Protein AF-A0A5J4PGM2-F1 (afdb_monomer_lite)

Organism: NCBI:txid433724

Sequence (76 aa):
MALQMAIEATPENKRIGLIHHSGRGSKYCCKEYVKLLKNNYIRISMTENGDPYENAVAERMNGILKAEWLDLGRIY

Structure (mmCIF, N/CA/C/O backbone):
data_AF-A0A5J4PGM2-F1
#
_entry.id   AF-A0A5J4PGM2-F1
#
loop_
_atom_site.group_PDB
_atom_site.id
_atom_site.type_symbol
_atom_site.label_atom_id
_atom_site.label_alt_id
_atom_site.label_comp_id
_atom_site.label_asym_id
_atom_site.label_entity_id
_atom_site.label_seq_id
_atom_site.pdbx_PDB_ins_code
_atom_site.Cartn_x
_atom_site.Cartn_y
_atom_site.Cartn_z
_atom_site.occupancy
_atom_site.B_iso_or_equiv
_atom_site.auth_seq_id
_atom_site.auth_comp_id
_atom_site.auth_asym_id
_atom_site.auth_atom_id
_atom_site.pdbx_PDB_model_num
ATOM 1 N N . MET A 1 1 ? 7.527 6.624 8.158 1.00 61.16 1 MET A N 1
ATOM 2 C CA . MET A 1 1 ? 7.839 6.390 6.717 1.00 61.16 1 MET A CA 1
ATOM 3 C C . MET A 1 1 ? 6.560 6.479 5.889 1.00 61.16 1 MET A C 1
ATOM 5 O O . MET A 1 1 ? 5.505 6.287 6.470 1.00 61.16 1 MET A O 1
ATOM 9 N N . ALA A 1 2 ? 6.645 6.752 4.579 1.00 79.88 2 ALA A N 1
ATOM 10 C CA . ALA A 1 2 ? 5.547 7.151 3.674 1.00 79.88 2 ALA A CA 1
ATOM 11 C C . ALA A 1 2 ? 4.150 6.534 3.917 1.00 79.88 2 ALA A C 1
ATOM 13 O O . ALA A 1 2 ? 3.164 7.261 3.863 1.00 79.88 2 ALA A O 1
ATOM 14 N N . LEU A 1 3 ? 4.044 5.237 4.244 1.00 83.81 3 LEU A N 1
ATOM 15 C CA . LEU A 1 3 ? 2.758 4.617 4.600 1.00 83.81 3 LEU A CA 1
ATOM 16 C C . LEU A 1 3 ? 2.089 5.287 5.812 1.00 83.81 3 LEU A C 1
ATOM 18 O O . LEU A 1 3 ? 0.897 5.561 5.785 1.00 83.81 3 LEU A O 1
ATOM 22 N N . GLN A 1 4 ? 2.852 5.558 6.867 1.00 86.12 4 GLN A N 1
ATOM 23 C CA . GLN A 1 4 ? 2.341 6.218 8.064 1.00 86.12 4 GLN A CA 1
ATOM 24 C C . GLN A 1 4 ? 1.830 7.626 7.742 1.00 86.12 4 GLN A C 1
ATOM 26 O O . GLN A 1 4 ? 0.728 7.968 8.147 1.00 86.12 4 GLN A O 1
ATOM 31 N N . MET A 1 5 ? 2.576 8.391 6.938 1.00 87.44 5 MET A N 1
ATOM 32 C CA . MET A 1 5 ? 2.149 9.726 6.503 1.00 87.44 5 MET A CA 1
ATOM 33 C C . MET A 1 5 ? 0.855 9.660 5.682 1.00 87.44 5 MET A C 1
ATOM 35 O O . MET A 1 5 ? -0.034 10.484 5.864 1.00 87.44 5 MET A O 1
ATOM 39 N N . ALA A 1 6 ? 0.717 8.659 4.806 1.00 86.69 6 ALA A N 1
ATOM 40 C CA . ALA A 1 6 ? -0.500 8.455 4.022 1.00 86.69 6 ALA A CA 1
ATOM 41 C C . ALA A 1 6 ? -1.707 8.088 4.904 1.00 86.69 6 ALA A C 1
ATOM 43 O O . ALA A 1 6 ? -2.812 8.581 4.678 1.00 86.69 6 ALA A O 1
ATOM 44 N N . ILE A 1 7 ? -1.498 7.253 5.927 1.00 88.06 7 ILE A N 1
ATOM 45 C CA . ILE A 1 7 ? -2.534 6.925 6.913 1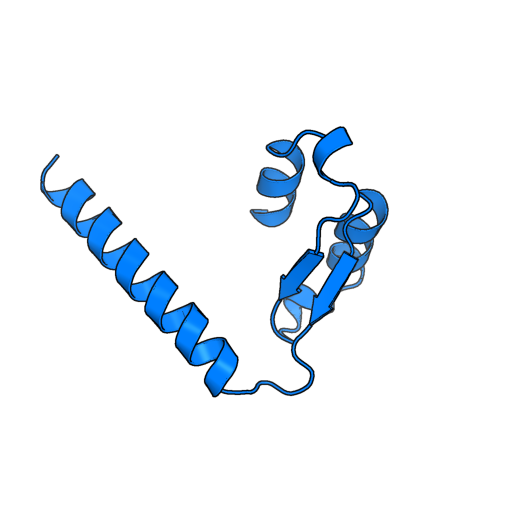.00 88.06 7 ILE A CA 1
ATOM 46 C C . ILE A 1 7 ? -2.936 8.186 7.681 1.00 88.06 7 ILE A C 1
ATOM 48 O O . ILE A 1 7 ? -4.123 8.482 7.755 1.00 88.06 7 ILE A O 1
ATOM 52 N N . GLU A 1 8 ? -1.973 8.951 8.198 1.00 88.94 8 GLU A N 1
ATOM 53 C CA . GLU A 1 8 ? -2.210 10.194 8.947 1.00 88.94 8 GLU A CA 1
ATOM 54 C C . GLU A 1 8 ? -2.957 11.247 8.115 1.00 88.94 8 GLU A C 1
ATOM 56 O O . GLU A 1 8 ? -3.879 11.881 8.620 1.00 88.94 8 GLU A O 1
ATOM 61 N N . ALA A 1 9 ? -2.638 11.369 6.824 1.00 89.00 9 ALA A N 1
ATOM 62 C CA . ALA A 1 9 ? -3.335 12.259 5.895 1.00 89.00 9 ALA A CA 1
ATOM 63 C C . ALA A 1 9 ? -4.757 11.786 5.525 1.00 89.00 9 ALA A C 1
ATOM 65 O O . ALA A 1 9 ? -5.542 12.558 4.973 1.00 89.00 9 ALA A O 1
ATOM 66 N N . THR A 1 10 ? -5.109 10.528 5.812 1.00 86.44 10 THR A N 1
ATOM 67 C CA . THR A 1 10 ? -6.424 9.956 5.497 1.00 86.44 10 THR A CA 1
ATOM 68 C C . THR A 1 10 ? -7.337 10.009 6.728 1.00 86.44 10 THR A C 1
ATOM 70 O O . THR A 1 10 ? -7.012 9.369 7.730 1.00 86.44 10 THR A O 1
ATOM 73 N N . PRO A 1 11 ? -8.501 10.685 6.682 1.00 88.69 11 PRO A N 1
ATOM 74 C CA . PRO A 1 11 ? -9.460 10.705 7.790 1.00 88.69 11 PRO A CA 1
ATOM 75 C C . PRO A 1 11 ? -9.909 9.300 8.210 1.00 88.69 11 PRO A C 1
ATOM 77 O O . PRO A 1 11 ? -10.166 8.454 7.355 1.00 88.69 11 PRO A O 1
ATOM 80 N N . GLU A 1 12 ? -10.039 9.049 9.515 1.00 83.19 12 GLU A N 1
ATOM 81 C CA . GLU A 1 12 ? -10.318 7.711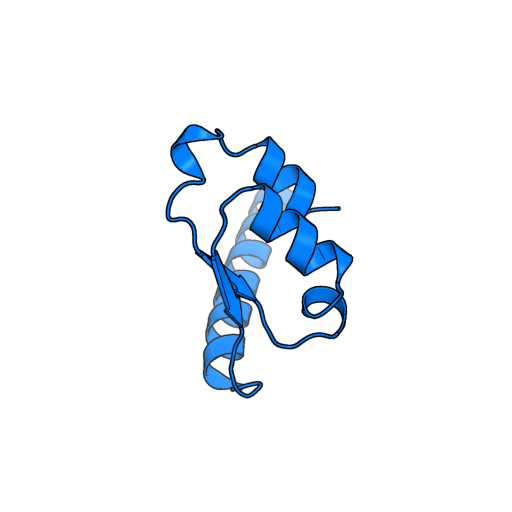 10.065 1.00 83.19 12 GLU A CA 1
ATOM 82 C C . GLU A 1 12 ? -11.621 7.096 9.529 1.00 83.19 12 GLU A C 1
ATOM 84 O O . GLU A 1 12 ? -11.644 5.934 9.126 1.00 83.19 12 GLU A O 1
ATOM 89 N N . ASN A 1 13 ? -12.680 7.899 9.394 1.00 85.12 13 ASN A N 1
ATOM 90 C CA . ASN A 1 13 ? -13.963 7.474 8.826 1.00 85.12 13 ASN A CA 1
ATOM 91 C C . ASN A 1 13 ? -13.879 7.050 7.348 1.00 85.12 13 ASN A C 1
ATOM 93 O O . ASN A 1 13 ? -14.772 6.364 6.859 1.00 85.12 13 ASN A O 1
ATOM 97 N N . LYS A 1 14 ? -12.816 7.446 6.637 1.00 84.00 14 LYS A N 1
ATOM 98 C CA . LYS A 1 14 ? -12.538 7.025 5.259 1.00 84.00 14 LYS A CA 1
ATOM 99 C C . LYS A 1 14 ? -11.606 5.818 5.172 1.00 84.00 14 LYS A C 1
ATOM 101 O O . LYS A 1 14 ? -11.375 5.337 4.069 1.00 84.00 14 LYS A O 1
ATOM 106 N N . ARG A 1 15 ? -11.069 5.326 6.296 1.00 83.06 15 ARG A N 1
ATOM 107 C CA . ARG A 1 15 ? -10.191 4.142 6.322 1.00 83.06 15 ARG A CA 1
ATOM 108 C C . ARG A 1 15 ? -10.974 2.830 6.273 1.00 83.06 15 ARG A C 1
ATOM 110 O O . ARG A 1 15 ? -10.457 1.828 5.783 1.00 83.06 15 ARG A O 1
ATOM 117 N N . ILE A 1 16 ? -12.230 2.846 6.721 1.00 85.25 16 ILE A N 1
ATOM 118 C CA . ILE A 1 16 ? -13.121 1.683 6.699 1.00 85.25 16 ILE A CA 1
ATOM 119 C C . ILE A 1 16 ? -13.387 1.277 5.247 1.00 85.25 16 ILE A C 1
ATOM 121 O O . ILE A 1 16 ? -13.923 2.048 4.457 1.00 85.25 16 ILE A O 1
ATOM 125 N N . GLY A 1 17 ? -13.003 0.048 4.902 1.00 84.19 17 GLY A N 1
ATOM 126 C CA . GLY A 1 17 ? -13.165 -0.497 3.554 1.00 84.19 17 GLY A CA 1
ATOM 127 C C . GLY A 1 17 ? -11.992 -0.229 2.608 1.00 84.19 17 GLY A C 1
ATOM 128 O O . GLY A 1 17 ? -12.007 -0.753 1.495 1.00 84.19 17 GLY A O 1
ATOM 129 N N . LEU A 1 18 ? -10.954 0.504 3.035 1.00 89.31 18 LEU A N 1
ATOM 130 C CA . LEU A 1 18 ? -9.745 0.662 2.227 1.00 89.31 18 LEU A CA 1
ATOM 131 C C . LEU A 1 18 ? -9.001 -0.663 2.075 1.00 89.31 18 LEU A C 1
ATOM 133 O O . LEU A 1 18 ? -8.893 -1.461 3.012 1.00 89.31 18 LEU A O 1
ATOM 137 N N . ILE A 1 19 ? -8.432 -0.853 0.888 1.00 87.38 19 ILE A N 1
ATOM 138 C CA . ILE A 1 19 ? -7.527 -1.952 0.577 1.00 87.38 19 ILE A CA 1
ATOM 139 C C . ILE A 1 19 ? -6.167 -1.344 0.252 1.00 87.38 19 ILE A C 1
ATOM 141 O O . ILE A 1 19 ? -6.026 -0.575 -0.695 1.00 87.38 19 ILE A O 1
ATOM 145 N N . HIS A 1 20 ? -5.163 -1.696 1.046 1.00 87.25 20 HIS A N 1
ATOM 146 C CA . HIS A 1 20 ? -3.775 -1.434 0.724 1.00 87.25 20 HIS A CA 1
ATOM 147 C C . HIS A 1 20 ? -3.243 -2.578 -0.138 1.00 87.25 20 HIS A C 1
ATOM 149 O O . HIS A 1 20 ? -3.118 -3.707 0.344 1.00 87.25 20 HIS A O 1
ATOM 155 N N . HIS A 1 21 ? -2.957 -2.281 -1.404 1.00 85.00 21 HIS A N 1
ATOM 156 C CA . HIS A 1 21 ? -2.366 -3.232 -2.336 1.00 85.00 21 HIS A CA 1
ATOM 157 C C . HIS A 1 21 ? -0.846 -3.035 -2.417 1.00 85.00 21 HIS A C 1
ATOM 159 O O . HIS A 1 21 ? -0.380 -1.916 -2.638 1.00 85.00 21 HIS A O 1
ATOM 165 N N . SER A 1 22 ? -0.074 -4.107 -2.227 1.00 79.75 22 SER A N 1
ATOM 166 C CA . SER A 1 22 ? 1.392 -4.081 -2.281 1.00 79.75 22 SER A CA 1
ATOM 167 C C . SER A 1 22 ? 1.986 -5.345 -2.917 1.00 79.75 22 SER A C 1
ATOM 169 O O . SER A 1 22 ? 1.348 -6.392 -2.984 1.00 79.75 22 SER A O 1
ATOM 171 N N . GLY A 1 23 ? 3.233 -5.270 -3.392 1.00 76.88 23 GLY A N 1
ATOM 172 C CA . GLY A 1 23 ? 3.973 -6.456 -3.845 1.00 76.88 23 GLY A CA 1
ATOM 173 C C . GLY A 1 23 ? 4.508 -7.309 -2.680 1.00 76.88 23 GLY A C 1
ATOM 174 O O . GLY A 1 23 ? 4.554 -6.857 -1.537 1.00 76.88 23 GLY A O 1
ATOM 175 N N . ARG A 1 24 ? 5.019 -8.520 -2.956 1.00 69.94 24 ARG A N 1
ATOM 176 C CA . ARG A 1 24 ? 5.609 -9.449 -1.948 1.00 69.94 24 ARG A CA 1
ATOM 177 C C . ARG A 1 24 ? 7.005 -9.083 -1.415 1.00 69.94 24 ARG A C 1
ATOM 179 O O . ARG A 1 24 ? 7.725 -9.937 -0.900 1.00 69.94 24 ARG A O 1
ATOM 186 N N . GLY A 1 25 ? 7.430 -7.830 -1.533 1.00 69.12 25 GLY A N 1
ATOM 187 C CA . GLY A 1 25 ? 8.729 -7.403 -1.006 1.00 69.12 25 GLY A CA 1
ATOM 188 C C . GLY A 1 25 ? 8.848 -7.650 0.506 1.00 69.12 25 GLY A C 1
ATOM 189 O O . GLY A 1 25 ? 7.890 -7.460 1.252 1.00 69.12 25 GLY A O 1
ATOM 190 N N . SER A 1 26 ? 10.040 -8.013 0.989 1.00 62.78 26 SER A N 1
ATOM 191 C CA . SER A 1 26 ? 10.302 -8.283 2.418 1.00 62.78 26 SER A CA 1
ATOM 192 C C . SER A 1 26 ? 9.896 -7.132 3.353 1.00 62.78 26 SER A C 1
ATOM 194 O O . SER A 1 26 ? 9.492 -7.365 4.491 1.00 62.78 26 SER A O 1
ATOM 196 N N . LYS A 1 27 ? 9.929 -5.890 2.852 1.00 67.81 27 LYS A N 1
ATOM 197 C CA . LYS A 1 27 ? 9.462 -4.681 3.550 1.00 67.81 27 LYS A CA 1
ATOM 198 C C . LYS A 1 27 ? 7.947 -4.657 3.793 1.00 67.81 27 LYS A C 1
ATOM 200 O O . LYS A 1 27 ? 7.510 -4.056 4.766 1.00 67.81 27 LYS A O 1
ATOM 205 N N . TYR A 1 28 ? 7.164 -5.302 2.932 1.00 64.50 28 TYR A N 1
ATOM 206 C CA . TYR A 1 28 ? 5.700 -5.356 3.005 1.00 64.50 28 TYR A CA 1
ATOM 207 C C . TYR A 1 28 ? 5.206 -6.555 3.822 1.00 64.50 28 TYR A C 1
ATOM 209 O O . TYR A 1 28 ? 4.148 -6.492 4.440 1.00 64.50 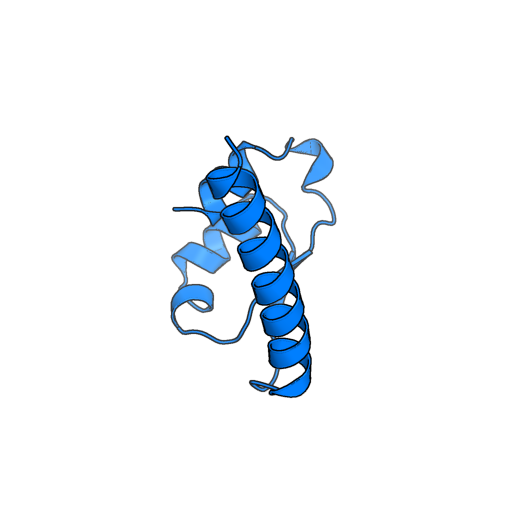28 TYR A O 1
ATOM 217 N N . CYS A 1 29 ? 6.005 -7.623 3.898 1.00 63.06 29 CYS A N 1
ATOM 218 C CA . CYS A 1 29 ? 5.720 -8.798 4.726 1.00 63.06 29 CYS A CA 1
ATOM 219 C C . CYS A 1 29 ? 6.145 -8.640 6.197 1.00 63.06 29 CYS A C 1
ATOM 221 O O . CYS A 1 29 ? 5.912 -9.547 7.000 1.00 63.06 29 CYS A O 1
ATOM 223 N N . CYS A 1 30 ? 6.795 -7.533 6.582 1.00 80.31 30 CYS A N 1
ATOM 224 C CA . CYS A 1 30 ? 7.263 -7.377 7.955 1.00 80.31 30 CYS A CA 1
ATOM 225 C C . CYS A 1 30 ? 6.086 -7.192 8.932 1.00 80.31 30 CYS A C 1
ATOM 227 O O . CYS A 1 30 ? 5.059 -6.579 8.623 1.00 80.31 30 CYS A O 1
ATOM 229 N N . LYS A 1 31 ? 6.231 -7.742 10.144 1.00 81.81 31 LYS A N 1
ATOM 230 C CA . LYS A 1 31 ? 5.151 -7.768 11.145 1.00 81.81 31 LYS A CA 1
ATOM 231 C C . LYS A 1 31 ? 4.677 -6.367 11.534 1.00 81.81 31 LYS A C 1
ATOM 233 O O . LYS A 1 31 ? 3.483 -6.174 11.746 1.00 81.81 31 LYS A O 1
ATOM 238 N N . GLU A 1 32 ? 5.589 -5.400 11.611 1.00 85.62 32 GLU A N 1
ATOM 239 C CA . GLU A 1 32 ? 5.263 -4.011 11.954 1.00 85.62 32 GLU A CA 1
ATOM 240 C C . GLU A 1 32 ? 4.387 -3.351 10.889 1.00 85.62 32 GLU A C 1
ATOM 242 O O . GLU A 1 32 ? 3.404 -2.692 11.219 1.00 85.62 32 GLU A O 1
ATOM 247 N N . TYR A 1 33 ? 4.683 -3.602 9.616 1.00 85.81 33 TYR A N 1
ATOM 248 C CA . TYR A 1 33 ? 3.923 -3.077 8.489 1.00 85.81 33 TYR A CA 1
ATOM 249 C C . TYR A 1 33 ? 2.489 -3.620 8.457 1.00 85.81 33 TYR A C 1
ATOM 251 O O . TYR A 1 33 ? 1.521 -2.861 8.383 1.00 85.81 33 TYR A O 1
ATOM 259 N N . VAL A 1 34 ? 2.337 -4.939 8.603 1.00 86.19 34 VAL A N 1
ATOM 260 C CA . VAL A 1 34 ? 1.018 -5.585 8.676 1.00 86.19 34 VAL A CA 1
ATOM 261 C C . VAL A 1 34 ? 0.232 -5.103 9.898 1.00 86.19 34 VAL A C 1
ATOM 263 O O . VAL A 1 34 ? -0.972 -4.857 9.799 1.00 86.19 34 VAL A O 1
ATOM 266 N N . LYS A 1 35 ? 0.896 -4.942 11.050 1.00 89.31 35 LYS A N 1
ATOM 267 C CA . LYS A 1 35 ? 0.269 -4.439 12.279 1.00 89.31 35 LYS A CA 1
ATOM 268 C C . LYS A 1 35 ? -0.234 -3.005 12.106 1.00 89.31 35 LYS A C 1
ATOM 270 O O . LYS A 1 35 ? -1.354 -2.713 12.514 1.00 89.31 35 LYS A O 1
ATOM 275 N N . LEU A 1 36 ? 0.547 -2.140 11.459 1.00 90.38 36 LEU A N 1
ATOM 276 C CA . LEU A 1 36 ? 0.164 -0.753 11.194 1.00 90.38 36 LEU A CA 1
ATOM 277 C C . LEU A 1 36 ? -1.128 -0.663 10.366 1.00 90.38 36 LEU A C 1
ATOM 279 O O . LEU A 1 36 ? -2.030 0.090 10.727 1.00 90.38 36 LEU A O 1
ATOM 283 N N . LEU A 1 37 ? -1.244 -1.453 9.295 1.00 90.00 37 LEU A N 1
ATOM 284 C CA . LEU A 1 37 ? -2.434 -1.470 8.435 1.00 90.00 37 LEU A CA 1
ATOM 285 C C . LEU A 1 37 ? -3.667 -2.023 9.164 1.00 90.00 37 LEU A C 1
ATOM 287 O O . LEU A 1 37 ? -4.733 -1.408 9.127 1.00 90.00 37 LEU A O 1
ATOM 291 N N . LYS A 1 38 ? -3.509 -3.136 9.895 1.00 88.31 38 LYS A N 1
ATOM 292 C CA . LYS A 1 38 ? -4.604 -3.749 10.666 1.00 88.31 38 LYS A CA 1
ATOM 293 C C . LYS A 1 38 ? -5.135 -2.832 11.766 1.00 88.31 38 LYS A C 1
ATOM 295 O O . LYS A 1 38 ? -6.347 -2.725 11.916 1.00 88.31 38 LYS A O 1
ATOM 300 N N . ASN A 1 39 ? -4.251 -2.137 12.484 1.00 90.81 39 ASN A N 1
ATOM 301 C CA . ASN A 1 39 ? -4.637 -1.180 13.527 1.00 90.81 39 ASN A CA 1
ATOM 302 C C . ASN A 1 39 ? -5.453 0.003 12.986 1.00 90.81 39 ASN A C 1
ATOM 304 O O . ASN A 1 39 ? -6.135 0.669 13.753 1.00 90.81 39 ASN A O 1
ATOM 308 N N . ASN A 1 40 ? -5.379 0.266 11.680 1.00 89.31 40 ASN A N 1
ATOM 309 C CA . ASN A 1 40 ? -6.106 1.339 11.010 1.00 89.31 40 ASN A CA 1
ATOM 310 C C . ASN A 1 40 ? -7.316 0.836 10.207 1.00 89.31 40 ASN A C 1
ATOM 312 O O . ASN A 1 40 ? -7.852 1.585 9.395 1.00 89.31 40 ASN A O 1
ATOM 316 N N . TYR A 1 41 ? -7.740 -0.418 10.415 1.00 89.19 41 TYR A N 1
ATOM 317 C CA . TYR A 1 41 ? -8.860 -1.057 9.709 1.00 89.19 41 TYR A CA 1
ATOM 318 C C . TYR A 1 41 ? -8.681 -1.156 8.185 1.00 89.19 41 TYR A C 1
ATOM 320 O O . TYR A 1 41 ? -9.654 -1.296 7.443 1.00 89.19 41 TYR A O 1
ATOM 328 N N . ILE A 1 42 ? -7.431 -1.129 7.712 1.00 90.62 42 ILE A N 1
ATOM 329 C CA . ILE A 1 42 ? -7.100 -1.211 6.289 1.00 90.62 42 ILE A CA 1
ATOM 330 C C . ILE A 1 42 ? -6.853 -2.675 5.923 1.00 90.62 42 ILE A C 1
ATOM 332 O O . ILE A 1 42 ? -6.009 -3.356 6.516 1.00 90.62 42 ILE A O 1
ATOM 336 N N . ARG A 1 43 ? -7.591 -3.175 4.929 1.00 88.50 43 ARG A N 1
ATOM 337 C CA . ARG A 1 43 ? -7.421 -4.534 4.402 1.00 88.50 43 ARG A CA 1
ATOM 338 C C . ARG A 1 43 ? -6.141 -4.606 3.583 1.00 88.50 43 ARG A C 1
ATOM 340 O O . ARG A 1 43 ? -5.775 -3.649 2.914 1.00 88.50 43 ARG A O 1
ATOM 347 N N . ILE A 1 44 ? -5.475 -5.751 3.608 1.00 88.12 44 ILE A N 1
ATOM 348 C CA . ILE A 1 44 ? -4.210 -5.947 2.898 1.00 88.12 44 ILE A CA 1
ATOM 349 C C . ILE A 1 44 ? -4.456 -6.887 1.723 1.00 88.12 44 ILE A C 1
ATOM 351 O O . ILE A 1 44 ? -5.024 -7.962 1.907 1.00 88.12 44 ILE A O 1
ATOM 355 N N . SER A 1 45 ? -4.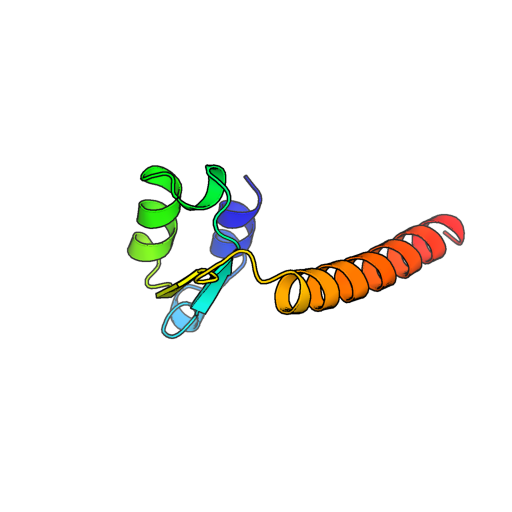025 -6.479 0.536 1.00 85.25 45 SER A N 1
ATOM 356 C CA . SER A 1 45 ? -3.954 -7.315 -0.660 1.00 85.25 45 SER A CA 1
ATOM 357 C C . SER A 1 45 ? -2.499 -7.342 -1.111 1.00 85.25 45 SER A C 1
ATOM 359 O O . SER A 1 45 ? -1.888 -6.292 -1.285 1.00 85.25 45 SER A O 1
ATOM 361 N N . MET A 1 46 ? -1.924 -8.535 -1.239 1.00 82.38 46 MET A N 1
ATOM 362 C CA . MET A 1 46 ? -0.576 -8.710 -1.773 1.00 82.38 46 MET A CA 1
ATOM 363 C C . MET A 1 46 ? -0.637 -9.551 -3.040 1.00 82.38 46 MET A C 1
ATOM 365 O O . MET A 1 46 ? -1.421 -10.499 -3.092 1.00 82.38 46 MET A O 1
ATOM 369 N N . THR A 1 47 ? 0.203 -9.239 -4.025 1.00 73.50 47 THR A N 1
ATOM 370 C CA . THR A 1 47 ? 0.350 -10.059 -5.240 1.00 73.50 47 THR A CA 1
ATOM 371 C C . THR A 1 47 ? 0.725 -11.500 -4.863 1.00 73.50 47 THR A C 1
ATOM 373 O O . THR A 1 47 ? 1.488 -11.720 -3.922 1.00 73.50 47 THR A O 1
ATOM 376 N N . GLU A 1 48 ? 0.181 -12.516 -5.536 1.00 63.31 48 GLU A N 1
ATOM 377 C CA . GLU A 1 48 ? 0.330 -13.919 -5.102 1.00 63.31 48 GLU A CA 1
ATOM 378 C C . GLU A 1 48 ? 1.578 -14.620 -5.667 1.00 63.31 48 GLU A C 1
ATOM 380 O O . GLU A 1 48 ? 2.183 -15.485 -5.044 1.00 63.31 48 GLU A O 1
ATOM 385 N N . ASN A 1 49 ? 2.040 -14.155 -6.812 1.00 59.12 49 ASN A N 1
ATOM 386 C CA . ASN A 1 49 ? 3.401 -14.309 -7.295 1.00 59.12 49 ASN A CA 1
ATOM 387 C C . ASN A 1 49 ? 3.838 -12.906 -7.716 1.00 59.12 49 ASN A C 1
ATOM 389 O O . ASN A 1 49 ? 2.990 -12.027 -7.856 1.00 59.12 49 ASN A O 1
ATOM 393 N N . GLY A 1 50 ? 5.130 -12.625 -7.842 1.00 56.03 50 GLY A N 1
ATOM 394 C CA . GLY A 1 50 ? 5.558 -11.371 -8.462 1.00 56.03 50 GLY A CA 1
ATOM 395 C C . GLY A 1 50 ? 5.194 -11.402 -9.941 1.00 56.03 50 GLY A C 1
ATOM 396 O O . GLY A 1 50 ? 6.091 -11.601 -10.748 1.00 56.03 50 GLY A O 1
ATOM 397 N N . ASP A 1 51 ? 3.900 -11.314 -10.270 1.00 59.28 51 ASP A N 1
ATOM 398 C CA . ASP A 1 51 ? 3.416 -11.313 -11.638 1.00 59.28 51 ASP A CA 1
ATOM 399 C C . ASP A 1 51 ? 3.978 -10.046 -12.285 1.00 59.28 51 ASP A C 1
ATOM 401 O O . ASP A 1 51 ? 3.589 -8.929 -11.912 1.00 59.28 51 ASP A O 1
ATOM 405 N N . PRO A 1 52 ? 4.961 -10.184 -13.191 1.00 61.81 52 PRO A N 1
ATOM 406 C CA . PRO A 1 52 ? 5.627 -9.038 -13.779 1.00 61.81 52 PRO A CA 1
ATOM 407 C C . PRO A 1 52 ? 4.632 -8.146 -14.515 1.00 61.81 52 PRO A C 1
ATOM 409 O O . PRO A 1 52 ? 4.917 -6.970 -14.702 1.00 61.81 52 PRO A O 1
ATOM 412 N N . TYR A 1 53 ? 3.472 -8.677 -14.910 1.00 65.12 53 TYR A N 1
ATOM 413 C CA . TYR A 1 53 ? 2.458 -7.937 -15.638 1.00 65.12 53 TYR A CA 1
ATOM 414 C C . TYR A 1 53 ? 1.763 -6.882 -14.770 1.00 65.12 53 TYR A C 1
ATOM 416 O O . TYR A 1 53 ? 1.713 -5.711 -15.152 1.00 65.12 53 TYR A O 1
ATOM 424 N N . GLU A 1 54 ? 1.288 -7.256 -13.576 1.00 65.50 54 GLU A N 1
ATOM 425 C CA . GLU A 1 54 ? 0.654 -6.308 -12.647 1.00 65.50 54 GLU A CA 1
ATOM 426 C C . GLU A 1 54 ? 1.655 -5.239 -12.191 1.00 65.50 54 GLU A C 1
ATOM 428 O O . GLU A 1 54 ? 1.346 -4.043 -12.173 1.00 65.50 54 GLU A O 1
ATOM 433 N N . ASN A 1 55 ? 2.893 -5.656 -11.903 1.00 70.38 55 ASN A N 1
ATOM 434 C CA . ASN A 1 55 ? 3.947 -4.729 -11.507 1.00 70.38 55 ASN A CA 1
ATOM 435 C C . ASN A 1 55 ? 4.372 -3.809 -12.664 1.00 70.38 55 ASN A C 1
ATOM 437 O O . ASN A 1 55 ? 4.559 -2.616 -12.445 1.00 70.38 55 ASN A O 1
ATOM 441 N N . ALA A 1 56 ? 4.454 -4.308 -13.902 1.00 76.25 56 ALA A N 1
ATOM 442 C CA . ALA A 1 56 ? 4.829 -3.505 -15.066 1.00 76.25 56 ALA A CA 1
ATOM 443 C C . ALA A 1 56 ? 3.813 -2.396 -15.369 1.00 76.25 56 ALA A C 1
ATOM 445 O O . ALA A 1 56 ? 4.207 -1.288 -15.738 1.00 76.25 56 ALA A O 1
ATOM 446 N N . VAL A 1 57 ? 2.510 -2.650 -15.194 1.00 79.12 57 VAL A N 1
ATOM 447 C CA . VAL A 1 57 ? 1.482 -1.609 -15.369 1.00 79.12 57 VAL A CA 1
ATOM 448 C C . VAL A 1 57 ? 1.642 -0.515 -14.311 1.00 79.12 57 VAL A C 1
ATOM 450 O O . VAL A 1 57 ? 1.660 0.671 -14.656 1.00 79.12 57 VAL A O 1
A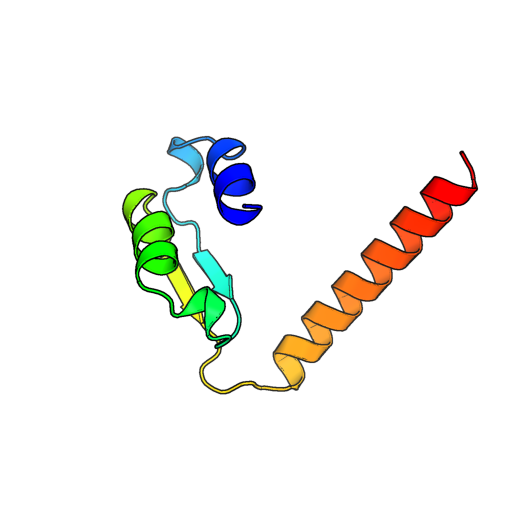TOM 453 N N . ALA A 1 58 ? 1.822 -0.896 -13.043 1.00 78.94 58 ALA A N 1
ATOM 454 C CA . ALA A 1 58 ? 2.044 0.051 -11.953 1.00 78.94 58 ALA A CA 1
ATOM 455 C C . ALA A 1 58 ? 3.347 0.850 -12.137 1.00 78.94 58 ALA A C 1
ATOM 457 O O . ALA A 1 58 ? 3.362 2.070 -11.971 1.00 78.94 58 ALA A O 1
ATOM 458 N N . GLU A 1 59 ? 4.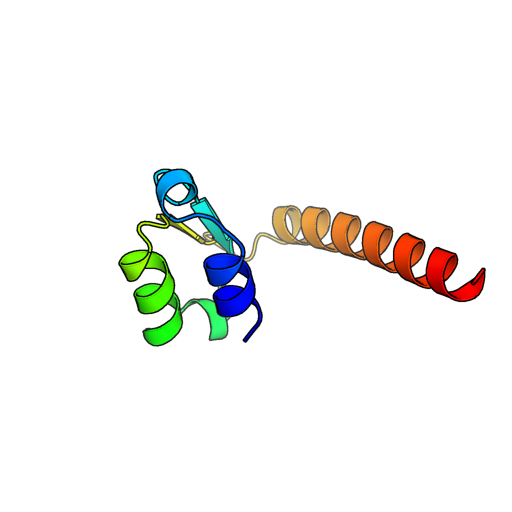440 0.194 -12.528 1.00 79.81 59 GLU A N 1
ATOM 459 C CA . GLU A 1 59 ? 5.724 0.838 -12.814 1.00 79.81 59 GLU A CA 1
ATOM 460 C C . GLU A 1 59 ? 5.633 1.800 -13.997 1.00 79.81 59 GLU A C 1
ATOM 462 O O . GLU A 1 59 ? 6.162 2.910 -13.916 1.00 79.81 59 GLU A O 1
ATOM 467 N N . ARG A 1 60 ? 4.904 1.434 -15.058 1.00 86.62 60 ARG A N 1
ATOM 468 C CA . ARG A 1 60 ? 4.673 2.313 -16.209 1.00 86.62 60 ARG A CA 1
ATOM 469 C C . ARG A 1 60 ? 3.909 3.572 -15.811 1.00 86.62 60 ARG A C 1
ATOM 471 O O . ARG A 1 60 ? 4.330 4.666 -16.178 1.00 86.62 60 ARG A O 1
ATOM 478 N N . MET A 1 61 ? 2.824 3.440 -15.045 1.00 84.69 61 MET A N 1
ATOM 479 C CA . MET A 1 61 ? 2.070 4.598 -14.545 1.00 84.69 61 MET A CA 1
ATOM 480 C C . MET A 1 61 ? 2.934 5.482 -13.638 1.00 84.69 61 MET A C 1
ATOM 482 O O . MET A 1 61 ? 2.981 6.696 -13.822 1.00 84.69 61 MET A O 1
ATOM 486 N N . ASN A 1 62 ? 3.684 4.877 -12.714 1.00 82.38 62 ASN A N 1
ATOM 487 C CA . ASN A 1 62 ? 4.610 5.600 -11.844 1.00 82.38 62 ASN A CA 1
ATOM 488 C C . ASN A 1 62 ? 5.713 6.321 -12.635 1.00 82.38 62 ASN A C 1
ATOM 490 O O . ASN A 1 62 ? 6.138 7.405 -12.239 1.00 82.38 62 ASN A O 1
ATOM 494 N N . GLY A 1 63 ? 6.186 5.732 -13.735 1.00 85.62 63 GLY A N 1
ATOM 495 C CA . GLY A 1 63 ? 7.159 6.341 -14.638 1.00 85.62 63 GLY A CA 1
ATOM 496 C C . GLY A 1 63 ? 6.609 7.586 -15.333 1.00 85.62 63 GLY A C 1
ATOM 497 O O . GLY A 1 63 ? 7.278 8.615 -15.325 1.00 85.62 63 GLY A O 1
ATOM 498 N N . ILE A 1 64 ? 5.380 7.515 -15.857 1.00 88.88 64 ILE A N 1
ATOM 499 C CA . ILE A 1 64 ? 4.700 8.654 -16.498 1.00 88.88 64 ILE A CA 1
ATOM 500 C C . ILE A 1 64 ? 4.501 9.792 -15.493 1.00 88.88 64 ILE A C 1
ATOM 502 O O . ILE A 1 64 ? 4.951 10.905 -15.740 1.00 88.88 64 ILE A O 1
ATOM 506 N N . LEU A 1 65 ? 3.925 9.500 -14.322 1.00 85.88 65 LEU A N 1
ATOM 507 C CA . LEU A 1 65 ? 3.675 10.511 -13.289 1.00 85.88 65 LEU A CA 1
ATOM 508 C C . LEU A 1 65 ? 4.963 11.196 -12.819 1.00 85.88 65 LEU A C 1
ATOM 510 O O . LEU A 1 65 ? 4.988 12.406 -12.612 1.00 85.88 65 LEU A O 1
ATOM 514 N N . LYS A 1 66 ? 6.055 10.437 -12.657 1.00 85.38 66 LYS A N 1
ATOM 515 C CA . LYS A 1 66 ? 7.358 11.010 -12.295 1.00 85.38 66 LYS A CA 1
ATOM 516 C C . LYS A 1 66 ? 7.935 11.869 -13.410 1.00 85.38 66 LYS A C 1
ATOM 518 O O . LYS A 1 66 ? 8.511 12.907 -13.104 1.00 85.38 66 LYS A O 1
ATOM 523 N N . ALA A 1 67 ? 7.812 11.433 -14.662 1.00 87.19 67 ALA A N 1
ATOM 524 C CA . ALA A 1 67 ? 8.281 12.201 -15.805 1.00 87.19 67 ALA A CA 1
ATOM 525 C C . ALA A 1 67 ? 7.546 13.542 -15.875 1.00 87.19 67 ALA A C 1
ATOM 527 O O . ALA A 1 67 ? 8.204 14.572 -15.849 1.00 87.19 67 ALA A O 1
ATOM 528 N N . GLU A 1 68 ? 6.212 13.535 -15.838 1.00 87.44 68 GLU A N 1
ATOM 529 C CA . GLU A 1 68 ? 5.396 14.755 -15.863 1.00 87.44 68 GLU A CA 1
ATOM 530 C C . GLU A 1 68 ? 5.690 15.676 -14.676 1.00 87.44 68 GLU A C 1
ATOM 532 O O . GLU A 1 68 ? 5.841 16.881 -14.850 1.00 87.44 68 GLU A O 1
ATOM 537 N N . TRP A 1 69 ? 5.835 15.125 -13.468 1.00 83.38 69 TRP A N 1
ATOM 538 C CA . TRP A 1 69 ? 6.151 15.921 -12.282 1.00 83.38 69 TRP A CA 1
ATOM 539 C C . TRP A 1 69 ? 7.530 16.587 -12.362 1.00 83.38 69 TRP A C 1
ATOM 541 O O . TRP A 1 69 ? 7.686 17.748 -11.984 1.00 83.38 69 TRP A O 1
ATOM 551 N N . LEU A 1 70 ? 8.543 15.858 -12.836 1.00 82.88 70 LEU A N 1
ATOM 552 C CA . LEU A 1 70 ? 9.898 16.389 -12.994 1.00 82.88 70 LEU A CA 1
ATOM 553 C C . LEU A 1 70 ? 9.988 17.394 -14.142 1.00 82.88 70 LEU A C 1
ATOM 555 O O . LEU A 1 70 ? 10.754 18.349 -14.035 1.00 82.88 70 LEU A O 1
ATOM 559 N N . ASP A 1 71 ? 9.221 17.190 -15.211 1.00 78.88 71 ASP A N 1
ATOM 560 C CA . ASP A 1 71 ? 9.162 18.127 -16.330 1.00 78.88 71 ASP A CA 1
ATOM 561 C C . ASP A 1 71 ? 8.458 19.419 -15.908 1.00 78.88 71 ASP A C 1
ATOM 563 O O . ASP A 1 71 ? 9.005 20.499 -16.099 1.00 78.88 71 ASP A O 1
ATOM 567 N N . LEU A 1 72 ? 7.326 19.329 -15.199 1.00 69.25 72 LEU A N 1
ATOM 568 C CA . LEU A 1 72 ? 6.685 20.491 -14.578 1.00 69.25 72 LEU A CA 1
ATOM 569 C C . LEU A 1 72 ? 7.645 21.213 -13.626 1.00 69.25 72 LEU A C 1
ATOM 571 O O . LEU A 1 72 ? 7.794 22.424 -13.719 1.00 69.25 72 LEU A O 1
ATOM 575 N N . GLY A 1 73 ? 8.370 20.486 -12.772 1.00 64.44 73 GLY A N 1
ATOM 576 C CA . GLY A 1 73 ? 9.368 21.063 -11.866 1.00 64.44 73 GLY A CA 1
ATOM 577 C C . GLY A 1 73 ? 10.612 21.656 -12.542 1.00 64.44 73 GLY A C 1
ATOM 578 O O . GLY A 1 73 ? 11.398 22.304 -11.863 1.00 64.44 73 GLY A O 1
ATOM 579 N N . ARG A 1 74 ? 10.819 21.435 -13.847 1.00 59.62 74 ARG A N 1
ATOM 580 C CA . ARG A 1 74 ? 11.869 22.087 -14.651 1.00 59.62 74 ARG A CA 1
ATOM 581 C C . ARG A 1 74 ? 11.400 23.365 -15.339 1.00 59.62 74 ARG A C 1
ATOM 583 O O . ARG A 1 74 ? 12.237 24.135 -15.804 1.00 59.62 74 ARG A O 1
ATOM 590 N N . ILE A 1 75 ? 10.087 23.550 -15.451 1.00 57.50 75 ILE A N 1
ATOM 591 C CA . ILE A 1 75 ? 9.460 24.705 -16.104 1.00 57.50 75 ILE A CA 1
ATOM 592 C C . ILE A 1 75 ? 9.159 25.818 -15.072 1.00 57.50 75 ILE A C 1
ATOM 594 O O . ILE A 1 75 ? 8.862 26.946 -15.465 1.00 57.50 75 ILE A O 1
ATOM 598 N N . TYR A 1 76 ? 9.292 25.526 -13.772 1.00 47.22 76 TYR A N 1
ATOM 599 C CA . TYR A 1 76 ? 9.170 26.474 -12.656 1.00 47.22 76 TYR A CA 1
ATOM 600 C C . TYR A 1 76 ? 10.503 26.738 -11.954 1.00 47.22 76 TYR A C 1
ATOM 602 O O . TYR A 1 76 ? 11.330 25.803 -11.870 1.00 47.22 76 TYR A O 1
#

Foldseek 3Di:
DVVVVVLVVDDLVRQAPAEDEDEPDPVCPDPVNVVVCVVSNYHYHYDPHPPVVVVVVVVVVVVVVVVVVVVVVVVD

InterPro domains:
  IPR001584 Integrase, catalytic core [PF13683] (42-71)
  IPR012337 Ribonuclease H-like superfamily [SSF53098] (5-72)
  IPR036397 Ribonuclease H superfamily [G3DSA:3.30.420.10] (2-74)
  IPR050900 Transposase IS3/IS150/IS904 [PTHR46889] (2-70)

pLDDT: mean 79.23, std 10.72, range [47.22, 90.81]

Secondary structure (DSSP, 8-state):
-HHHHHHHHS-GGGTTT-EEEE-S-TTTSSHHHHHHHHHTT-EEEE-SS--HHHHHHHHHHHHHHHHHHHHHHHH-

Radius of gyration: 15.11 Å; chains: 1; bounding box: 26×41×30 Å